Protein AF-A0A9D7B5H3-F1 (afdb_monomer_lite)

Sequence (135 aa):
MPKPLYPDALGSSEKIEERHFYLPHCGPTGVTNVVGYNRIVYPNVYPLIDLWVFSGTPGQKVMFVMWPGADPKDIELEFTGQNDLGVDLNGWLRILLADEWISLPQPVAYQ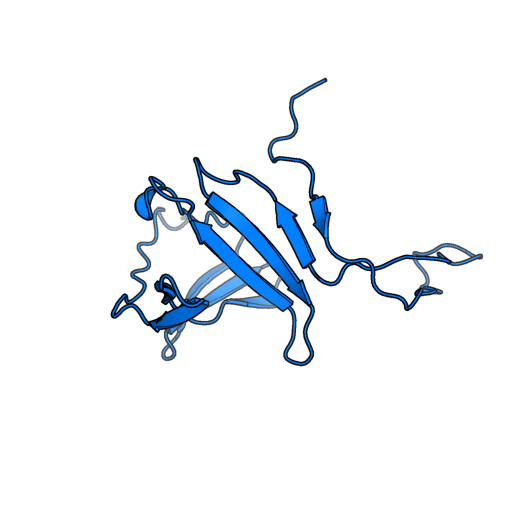FDSLNTILPLLWTVEYEPQGTPAS

pLDDT: mean 80.72, std 13.17, range [34.91, 93.88]

Foldseek 3Di:
DPDPPFADKDADAKDPDWDWAPDPVQPPRGDTRHIDGQWIWGPCPDPQWIWIWGQDPVGIDIDIDHDPPDDPVRDDDDDPQFPDWDADPQRWTWTHHPNDIDIHHFDWDWDADPVRDTGGDPDGDDDDDDDDPDD

Structure (mmCIF, N/CA/C/O backbone):
data_AF-A0A9D7B5H3-F1
#
_entry.id   AF-A0A9D7B5H3-F1
#
loop_
_atom_site.group_PDB
_atom_site.id
_atom_site.type_symbol
_atom_site.label_atom_id
_atom_site.label_alt_id
_atom_site.label_comp_id
_atom_site.label_asym_id
_atom_site.label_entity_id
_atom_site.label_seq_id
_atom_site.pdbx_PDB_ins_code
_atom_site.Cartn_x
_atom_site.Cartn_y
_atom_site.Cartn_z
_atom_site.occupancy
_atom_site.B_iso_or_equiv
_atom_site.auth_seq_id
_atom_site.auth_comp_id
_atom_site.auth_asym_id
_atom_site.auth_atom_id
_atom_site.pdbx_PDB_model_num
ATOM 1 N N . MET A 1 1 ? -16.881 -1.857 -24.622 1.00 40.34 1 MET A N 1
ATOM 2 C CA . MET A 1 1 ? -15.708 -2.448 -23.942 1.00 40.34 1 MET A CA 1
ATOM 3 C C . MET A 1 1 ? -16.081 -2.590 -22.475 1.00 40.34 1 MET A C 1
ATOM 5 O O . MET A 1 1 ? -16.708 -1.654 -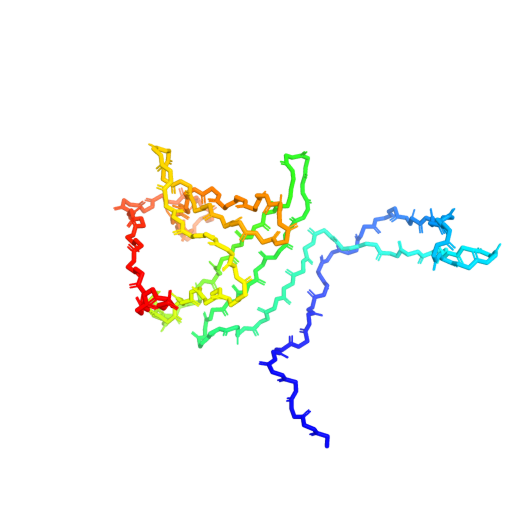21.983 1.00 40.34 1 MET A O 1
ATOM 9 N N . PRO A 1 2 ? -15.829 -3.726 -21.801 1.00 37.88 2 PRO A N 1
ATOM 10 C CA . PRO A 1 2 ? -16.060 -3.802 -20.362 1.00 37.88 2 PRO A CA 1
ATOM 11 C C . PRO A 1 2 ? -15.208 -2.727 -19.680 1.00 37.88 2 PRO A C 1
ATOM 13 O O . PRO A 1 2 ? -14.048 -2.535 -20.043 1.00 37.88 2 PRO A O 1
ATOM 16 N N . LYS A 1 3 ? -15.816 -1.980 -18.755 1.00 34.91 3 LYS A N 1
ATOM 17 C CA . LYS A 1 3 ? -15.100 -1.027 -17.905 1.00 34.91 3 LYS A CA 1
ATOM 18 C C . LYS A 1 3 ? -14.005 -1.816 -17.172 1.00 34.91 3 LYS A C 1
ATOM 20 O O . LYS A 1 3 ? -14.330 -2.892 -16.663 1.00 34.91 3 LYS A O 1
ATOM 25 N N . PRO A 1 4 ? -12.741 -1.359 -17.159 1.00 44.56 4 PRO A N 1
ATOM 26 C CA . PRO A 1 4 ? -11.706 -2.071 -16.430 1.00 44.56 4 PRO A CA 1
ATOM 27 C C . PRO A 1 4 ? -12.137 -2.193 -14.966 1.00 44.56 4 PRO A C 1
ATOM 29 O O . PRO A 1 4 ? -12.749 -1.276 -14.413 1.00 44.56 4 PRO A O 1
ATOM 32 N N . LEU A 1 5 ? -11.867 -3.357 -14.369 1.00 55.16 5 LEU A N 1
ATOM 33 C CA . LEU A 1 5 ? -12.211 -3.658 -12.974 1.00 55.16 5 LEU A CA 1
ATOM 34 C C . LEU A 1 5 ? -11.576 -2.650 -12.000 1.00 55.16 5 LEU A C 1
ATOM 36 O O . LEU A 1 5 ? -12.057 -2.503 -10.883 1.00 55.16 5 LEU A O 1
ATOM 40 N N . TYR A 1 6 ? -10.552 -1.920 -12.455 1.00 57.34 6 TYR A N 1
ATOM 41 C CA . TYR A 1 6 ? -9.789 -0.947 -11.688 1.00 57.34 6 TYR A CA 1
ATOM 42 C C . TYR A 1 6 ? -9.441 0.276 -12.556 1.00 57.34 6 TYR A C 1
ATOM 44 O O . TYR A 1 6 ? -9.379 0.160 -13.783 1.00 57.34 6 TYR A O 1
ATOM 52 N N . PRO A 1 7 ? -9.243 1.455 -11.947 1.00 64.31 7 PRO A N 1
ATOM 53 C CA . PRO A 1 7 ? -8.851 2.668 -12.657 1.00 64.31 7 PRO A CA 1
ATOM 54 C C . PRO A 1 7 ? -7.453 2.521 -13.269 1.00 64.31 7 PRO A C 1
ATOM 56 O O . PRO A 1 7 ? -6.587 1.848 -12.706 1.00 64.31 7 PRO A O 1
ATOM 59 N N . ASP A 1 8 ? -7.230 3.169 -14.414 1.00 74.50 8 ASP A N 1
ATOM 60 C CA . ASP A 1 8 ? -5.919 3.176 -15.060 1.00 74.50 8 ASP A CA 1
ATOM 61 C C . ASP A 1 8 ? -4.867 3.780 -14.122 1.00 74.50 8 ASP A C 1
ATOM 63 O O . ASP A 1 8 ? -5.083 4.815 -13.482 1.00 74.50 8 ASP A O 1
ATOM 67 N N . ALA A 1 9 ? -3.713 3.121 -14.047 1.00 74.38 9 ALA A N 1
ATOM 68 C CA . ALA A 1 9 ? -2.601 3.575 -13.234 1.00 74.38 9 ALA A CA 1
ATOM 69 C C . ALA A 1 9 ? -2.034 4.888 -13.794 1.00 74.38 9 ALA A C 1
ATOM 71 O O . ALA A 1 9 ? -1.650 4.968 -14.961 1.00 74.38 9 ALA A O 1
ATOM 72 N N . LEU A 1 10 ? -1.916 5.907 -12.948 1.00 77.50 10 LEU A N 1
ATOM 73 C CA . LEU A 1 10 ? -1.281 7.174 -13.287 1.00 77.50 10 LEU A CA 1
ATOM 74 C C . LEU A 1 10 ? 0.176 7.153 -12.815 1.00 77.50 10 LEU A C 1
ATOM 76 O O . LEU A 1 10 ? 0.466 7.127 -11.616 1.00 77.50 10 LEU A O 1
ATOM 80 N N . GLY A 1 11 ? 1.113 7.166 -13.762 1.00 65.62 11 GLY A N 1
ATOM 81 C CA . GLY A 1 11 ? 2.529 7.370 -13.468 1.00 65.62 11 GLY A CA 1
ATOM 82 C C . GLY A 1 11 ? 2.773 8.814 -13.030 1.00 65.62 11 GLY A C 1
ATOM 83 O O . GLY A 1 11 ? 2.455 9.751 -13.756 1.00 65.62 11 GLY A O 1
ATOM 84 N N . SER A 1 12 ? 3.348 9.009 -11.844 1.00 63.31 12 SER A N 1
ATOM 85 C CA . SER A 1 12 ? 3.771 10.327 -11.364 1.00 63.31 12 SER A CA 1
ATOM 86 C C . SER A 1 12 ? 5.285 10.344 -11.163 1.00 63.31 12 SER A C 1
ATOM 88 O O . SER A 1 12 ? 5.863 9.423 -10.580 1.00 63.31 12 SER A O 1
ATOM 90 N N . SER A 1 13 ? 5.937 11.401 -11.652 1.00 62.53 13 SER A N 1
ATOM 91 C CA . SER A 1 13 ? 7.398 11.580 -11.691 1.00 62.53 13 SER A CA 1
ATOM 92 C C . SER A 1 13 ? 8.152 10.454 -12.415 1.00 62.53 13 SER A C 1
ATOM 94 O O . SER A 1 13 ? 8.472 9.407 -11.843 1.00 62.53 13 SER A O 1
ATOM 96 N N . GLU A 1 14 ? 8.461 10.691 -13.686 1.00 66.44 14 GLU A N 1
ATOM 97 C CA . GLU A 1 14 ? 9.337 9.827 -14.477 1.00 66.44 14 GLU A CA 1
ATOM 98 C C . GLU A 1 14 ? 10.733 9.757 -13.849 1.00 66.44 14 GLU A C 1
ATOM 100 O O . GLU A 1 14 ? 11.258 10.732 -13.301 1.00 66.44 14 GLU A O 1
ATOM 105 N N . LYS A 1 15 ? 11.331 8.571 -13.891 1.00 62.16 15 LYS A N 1
ATOM 106 C CA . LYS A 1 15 ? 12.750 8.389 -13.617 1.00 62.16 15 LYS A CA 1
ATOM 107 C C . LYS A 1 15 ? 13.524 8.932 -14.811 1.00 62.16 15 LYS A C 1
ATOM 109 O O . LYS A 1 15 ? 13.171 8.670 -15.952 1.00 62.16 15 LYS A O 1
ATOM 114 N N . ILE A 1 16 ? 14.609 9.640 -14.517 1.00 62.62 16 ILE A N 1
ATOM 115 C CA . ILE A 1 16 ? 15.548 10.147 -15.528 1.00 62.62 16 ILE A CA 1
ATOM 116 C C . ILE A 1 16 ? 16.319 8.983 -16.179 1.00 62.62 16 ILE A C 1
ATOM 118 O O . ILE A 1 16 ? 16.817 9.100 -17.291 1.00 62.62 16 ILE A O 1
ATOM 122 N N . GLU A 1 17 ? 16.408 7.848 -15.485 1.00 69.31 17 GLU A N 1
ATOM 123 C CA . GLU A 1 17 ? 17.081 6.648 -15.967 1.00 69.31 17 GLU A CA 1
ATOM 124 C C . GLU A 1 17 ? 16.153 5.787 -16.827 1.00 69.31 17 GLU A C 1
ATOM 126 O O . GLU A 1 17 ? 15.088 5.341 -16.384 1.00 69.31 17 GLU A O 1
ATOM 131 N N . GLU A 1 18 ? 16.619 5.488 -18.034 1.00 75.44 18 GLU A N 1
ATOM 132 C CA . GLU A 1 18 ? 16.033 4.476 -18.902 1.00 75.44 18 GLU A CA 1
ATOM 133 C C . GLU A 1 18 ? 16.629 3.103 -18.588 1.00 75.44 18 GLU A C 1
ATOM 135 O O . GLU A 1 18 ? 17.816 2.964 -18.274 1.00 75.44 18 GLU A O 1
ATOM 140 N N . ARG A 1 19 ? 15.797 2.062 -18.674 1.00 79.12 19 ARG A N 1
ATOM 141 C CA . ARG A 1 19 ? 16.245 0.677 -18.512 1.00 79.12 19 ARG A CA 1
ATOM 142 C C . ARG A 1 19 ? 16.127 -0.093 -19.819 1.00 79.12 19 ARG A C 1
ATOM 144 O O . ARG A 1 19 ? 15.163 0.054 -20.571 1.00 79.12 19 ARG A O 1
ATOM 151 N N . HIS A 1 20 ? 17.119 -0.950 -20.045 1.00 84.88 20 HIS A N 1
ATOM 152 C CA . HIS A 1 20 ? 17.182 -1.870 -21.173 1.00 84.88 20 HIS A CA 1
ATOM 153 C C . HIS A 1 20 ? 17.201 -3.302 -20.632 1.00 84.88 20 HIS A C 1
ATOM 155 O O . HIS A 1 20 ? 18.054 -3.649 -19.813 1.00 84.88 20 HIS A O 1
ATOM 161 N N . PHE A 1 21 ? 16.257 -4.127 -21.077 1.00 85.44 21 PHE A N 1
ATOM 162 C CA . PHE A 1 21 ? 16.082 -5.503 -20.626 1.00 85.44 21 PHE A CA 1
ATOM 163 C C . PHE A 1 21 ? 16.384 -6.468 -21.772 1.00 85.44 21 PHE A C 1
ATOM 165 O O . PHE A 1 21 ? 15.672 -6.507 -22.774 1.00 85.44 21 PHE A O 1
ATOM 172 N N . TYR A 1 22 ? 17.424 -7.281 -21.598 1.00 87.62 22 TYR A N 1
ATOM 173 C CA . TYR A 1 22 ? 17.855 -8.305 -22.556 1.00 87.62 22 TYR A CA 1
ATOM 174 C C . TYR A 1 22 ? 17.647 -9.712 -21.975 1.00 87.62 22 TYR A C 1
ATOM 176 O O . TYR A 1 22 ? 18.553 -10.541 -21.961 1.00 87.62 22 TYR A O 1
ATOM 184 N N . LEU A 1 23 ? 16.462 -9.957 -21.408 1.00 86.00 23 LEU A N 1
ATOM 185 C CA . LEU A 1 23 ? 16.105 -11.246 -20.811 1.00 86.00 23 LEU A CA 1
ATOM 186 C C . LEU A 1 23 ? 15.608 -12.224 -21.893 1.00 86.00 23 LEU A C 1
ATOM 188 O O . LEU A 1 23 ? 15.088 -11.772 -22.913 1.00 86.00 23 LEU A O 1
ATOM 192 N N . PRO A 1 24 ? 15.679 -13.554 -21.679 1.00 83.62 24 PRO A N 1
ATOM 193 C CA . PRO A 1 24 ? 15.249 -14.542 -22.678 1.00 83.62 24 PRO A CA 1
ATOM 194 C C . PRO A 1 24 ? 13.806 -14.362 -23.179 1.00 83.62 24 PRO A C 1
ATOM 196 O O . PRO A 1 24 ? 13.510 -14.653 -24.334 1.00 83.62 24 PRO A O 1
ATOM 199 N N . HIS A 1 25 ? 12.910 -13.846 -22.331 1.00 84.56 25 HIS A N 1
ATOM 200 C CA . HIS A 1 25 ? 11.508 -13.580 -22.673 1.00 84.56 25 HIS A CA 1
ATOM 201 C C . HIS A 1 25 ? 11.273 -12.207 -23.332 1.00 84.56 25 HIS A C 1
ATOM 203 O O . HIS A 1 25 ? 10.162 -11.928 -23.771 1.00 84.56 25 HIS A O 1
ATOM 209 N N . CYS A 1 26 ? 12.294 -11.349 -23.429 1.00 82.62 26 CYS A N 1
ATOM 210 C CA . CYS A 1 26 ? 12.215 -10.029 -24.066 1.00 82.62 26 CYS A CA 1
ATOM 211 C C . CYS A 1 26 ? 12.428 -10.074 -25.592 1.00 82.62 26 CYS A C 1
ATOM 213 O O . CYS A 1 26 ? 12.469 -9.028 -26.236 1.00 82.62 26 CYS A O 1
ATOM 215 N N . GLY A 1 27 ? 12.570 -11.267 -26.178 1.00 85.19 27 GLY A N 1
ATOM 216 C CA . GLY A 1 27 ? 12.841 -11.446 -27.603 1.00 85.19 27 GLY A CA 1
ATOM 217 C C . GLY A 1 27 ? 14.295 -11.138 -27.997 1.00 85.19 27 GLY A C 1
ATOM 218 O O . GLY A 1 27 ? 15.091 -10.675 -27.179 1.00 85.19 27 GLY A O 1
ATOM 219 N N . PRO A 1 28 ? 14.670 -11.396 -29.264 1.00 83.56 28 PRO A N 1
ATOM 220 C CA . PRO A 1 28 ? 16.064 -11.345 -29.719 1.00 83.56 28 PRO A CA 1
ATOM 221 C C . PRO A 1 28 ? 16.683 -9.940 -29.691 1.00 83.56 28 PRO A C 1
ATOM 223 O O . PRO A 1 28 ? 17.904 -9.815 -29.677 1.00 83.56 28 PRO A O 1
ATOM 226 N N . THR A 1 29 ? 15.865 -8.887 -29.675 1.00 88.44 29 THR A N 1
ATOM 227 C CA . THR A 1 29 ? 16.317 -7.487 -29.635 1.00 88.44 29 THR A CA 1
ATOM 228 C C . THR A 1 29 ? 16.207 -6.853 -28.248 1.00 88.44 29 THR A C 1
ATOM 230 O O . THR A 1 29 ? 16.612 -5.706 -28.077 1.00 88.44 29 THR A O 1
ATOM 233 N N . GLY A 1 30 ? 15.673 -7.582 -27.262 1.00 87.25 30 GLY A N 1
ATOM 234 C CA . GLY A 1 30 ? 15.343 -7.036 -25.949 1.00 87.25 30 GLY A CA 1
ATOM 235 C C . GLY A 1 30 ? 14.235 -5.976 -25.987 1.00 87.25 30 GLY A C 1
ATOM 236 O O . GLY A 1 30 ? 13.657 -5.673 -27.034 1.00 87.25 30 GLY A O 1
ATOM 237 N N . VAL A 1 31 ? 13.962 -5.397 -24.817 1.00 86.00 31 VAL A N 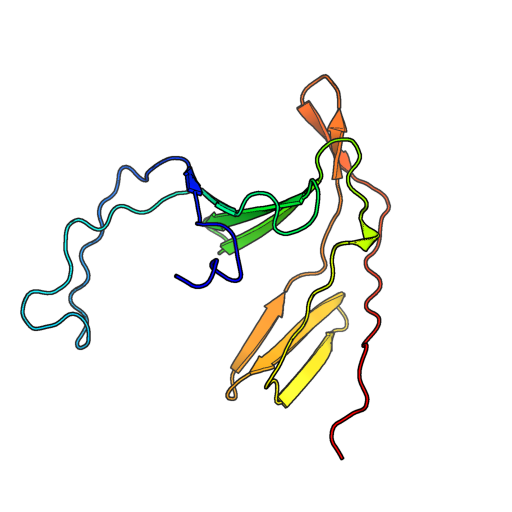1
ATOM 238 C CA . VAL A 1 31 ? 13.078 -4.237 -24.639 1.00 86.00 31 VAL A CA 1
ATOM 239 C C . VAL A 1 31 ? 13.929 -3.060 -24.165 1.00 86.00 31 VAL A C 1
ATOM 241 O O . VAL A 1 31 ? 14.573 -3.136 -23.118 1.00 86.00 31 VAL A O 1
ATOM 244 N N . THR A 1 32 ? 13.956 -1.976 -24.938 1.00 87.50 32 THR A N 1
ATOM 245 C CA . THR A 1 32 ? 14.796 -0.793 -24.695 1.00 87.50 32 THR A CA 1
ATOM 246 C C . THR A 1 32 ? 13.957 0.455 -24.417 1.00 87.50 32 THR A C 1
ATOM 248 O O . THR A 1 32 ? 12.757 0.469 -24.682 1.00 87.50 32 THR A O 1
ATOM 251 N N . ASN A 1 33 ? 14.595 1.499 -23.874 1.00 83.06 33 ASN A N 1
ATOM 252 C CA . ASN A 1 33 ? 13.998 2.814 -23.599 1.00 83.06 33 ASN A CA 1
ATOM 253 C C . ASN A 1 33 ? 12.782 2.737 -22.661 1.00 83.06 33 ASN A C 1
ATOM 255 O O . ASN A 1 33 ? 11.791 3.450 -22.820 1.00 83.06 33 ASN A O 1
ATOM 259 N N . VAL A 1 34 ? 12.836 1.826 -21.683 1.00 79.50 34 VAL A N 1
ATOM 260 C CA . VAL A 1 34 ? 11.759 1.666 -20.707 1.00 79.50 34 VAL A CA 1
ATOM 261 C C . VAL A 1 34 ? 11.917 2.732 -19.630 1.00 79.50 34 VAL A C 1
ATOM 263 O O . VAL A 1 34 ? 12.790 2.626 -18.761 1.00 79.50 34 VAL A O 1
ATOM 266 N N . VAL A 1 35 ? 11.048 3.741 -19.679 1.00 77.31 35 VAL A N 1
ATOM 267 C CA . VAL A 1 35 ? 10.951 4.786 -18.655 1.00 77.31 35 VAL A CA 1
ATOM 268 C C . VAL A 1 35 ? 10.232 4.220 -17.431 1.00 77.31 35 VAL A C 1
ATOM 270 O O . VAL A 1 35 ? 9.133 3.672 -17.521 1.00 77.31 35 VAL A O 1
ATOM 273 N N . GLY A 1 36 ? 10.872 4.313 -16.266 1.00 70.38 36 GLY A N 1
ATOM 274 C CA . GLY A 1 36 ? 10.235 3.980 -14.991 1.00 70.38 36 GLY A CA 1
ATOM 275 C C . GLY A 1 36 ? 9.563 5.198 -14.363 1.00 70.38 36 GLY A C 1
ATOM 276 O O . GLY A 1 36 ? 9.955 6.325 -14.631 1.00 70.38 36 GLY A O 1
ATOM 277 N N . TYR A 1 37 ? 8.626 4.982 -13.446 1.00 72.31 37 TYR A N 1
ATOM 278 C CA . TYR A 1 37 ? 8.076 6.037 -12.588 1.00 72.31 37 TYR A CA 1
ATOM 279 C C . TYR A 1 37 ? 8.539 5.821 -11.145 1.00 72.31 37 TYR A C 1
ATOM 281 O O . TYR A 1 37 ? 8.738 4.681 -10.719 1.00 72.31 37 TYR A O 1
ATOM 289 N N . ASN A 1 38 ? 8.739 6.895 -10.378 1.00 73.75 38 ASN A N 1
ATOM 290 C CA . ASN A 1 38 ? 9.061 6.771 -8.948 1.00 73.75 38 ASN A CA 1
ATOM 291 C C . ASN A 1 38 ? 7.821 6.468 -8.099 1.00 73.75 38 ASN A C 1
ATOM 293 O O . ASN A 1 38 ? 7.942 5.863 -7.030 1.00 73.75 38 ASN A O 1
ATOM 297 N N . ARG A 1 39 ? 6.643 6.886 -8.574 1.00 79.88 39 ARG A N 1
ATOM 298 C CA . ARG A 1 39 ? 5.355 6.668 -7.920 1.00 79.88 39 ARG A CA 1
ATOM 299 C C . ARG A 1 39 ? 4.286 6.361 -8.961 1.00 79.88 39 ARG A C 1
ATOM 301 O O . ARG A 1 39 ? 4.136 7.091 -9.936 1.00 79.88 39 ARG A O 1
ATOM 308 N N . ILE A 1 40 ? 3.508 5.324 -8.704 1.00 85.62 40 ILE A N 1
ATOM 309 C CA . ILE A 1 40 ? 2.312 4.961 -9.459 1.00 85.62 40 ILE A CA 1
ATOM 310 C C . ILE A 1 40 ? 1.109 5.234 -8.557 1.00 85.62 40 ILE A C 1
ATOM 312 O O . ILE A 1 40 ? 1.128 4.865 -7.384 1.00 85.62 40 ILE A O 1
ATOM 316 N N . VAL A 1 41 ? 0.090 5.902 -9.085 1.00 88.12 41 VAL A N 1
ATOM 317 C CA . VAL A 1 41 ? -1.146 6.228 -8.368 1.00 88.12 41 VAL A CA 1
ATOM 318 C C . VAL A 1 41 ? -2.309 5.528 -9.054 1.00 88.12 41 VAL A C 1
ATOM 320 O O . VAL A 1 41 ? -2.545 5.752 -10.236 1.00 88.12 41 VAL A O 1
ATOM 323 N N . TYR A 1 42 ? -3.055 4.721 -8.308 1.00 88.62 42 TYR A N 1
ATOM 324 C CA . TYR A 1 42 ? -4.369 4.238 -8.721 1.00 88.62 42 TYR A CA 1
ATOM 325 C C . TYR A 1 42 ? -5.416 5.084 -7.992 1.00 88.62 42 TYR A C 1
ATOM 327 O O . TYR A 1 42 ? -5.575 4.934 -6.776 1.00 88.62 42 TYR A O 1
ATOM 335 N N . PRO A 1 43 ? -6.067 6.029 -8.683 1.00 89.12 43 PRO A N 1
ATOM 336 C CA . PRO A 1 43 ? -6.986 6.953 -8.035 1.00 89.12 43 PRO A CA 1
ATOM 337 C C . PRO A 1 43 ? -8.326 6.284 -7.732 1.00 89.12 43 PRO A C 1
ATOM 339 O O . PRO A 1 43 ? -8.853 5.595 -8.597 1.00 89.12 43 PRO A O 1
ATOM 342 N N . ASN A 1 44 ? -8.932 6.555 -6.576 1.00 89.00 44 ASN A N 1
ATOM 343 C CA . ASN A 1 44 ? -10.247 6.020 -6.187 1.00 89.00 44 ASN A CA 1
ATOM 344 C C . ASN A 1 44 ? -10.350 4.484 -6.286 1.00 89.00 44 ASN A C 1
ATOM 346 O O . ASN A 1 44 ? -11.297 3.957 -6.875 1.00 89.00 44 ASN A O 1
ATOM 350 N N . VAL A 1 45 ? -9.375 3.761 -5.723 1.00 90.00 45 VAL A N 1
ATOM 351 C CA . VAL A 1 45 ? -9.496 2.299 -5.548 1.00 90.00 45 VAL A CA 1
ATOM 352 C C . VAL A 1 45 ? -10.640 1.947 -4.593 1.00 90.00 45 VAL A C 1
ATOM 354 O O . VAL A 1 45 ? -11.302 0.933 -4.786 1.00 90.00 45 VAL A O 1
ATOM 357 N N . TYR A 1 46 ? -10.919 2.845 -3.645 1.00 91.44 46 TYR A N 1
ATOM 358 C CA . TYR A 1 46 ? -12.168 2.936 -2.891 1.00 91.44 46 TYR A CA 1
ATOM 359 C C . TYR A 1 46 ? -12.671 4.389 -2.948 1.00 91.44 46 TYR A C 1
ATOM 361 O O . TYR A 1 46 ? -11.912 5.279 -3.358 1.00 91.44 46 TYR A O 1
ATOM 369 N N . PRO A 1 47 ? -13.931 4.681 -2.571 1.00 93.19 47 PRO A N 1
ATOM 370 C CA . PRO A 1 47 ? -14.440 6.050 -2.561 1.00 93.19 47 PRO A CA 1
ATOM 371 C C . PRO A 1 47 ? -13.538 6.993 -1.753 1.00 93.19 47 PRO A C 1
ATOM 373 O O . PRO A 1 47 ? -13.373 6.822 -0.552 1.00 93.19 47 PRO A O 1
ATOM 376 N N . LEU A 1 48 ? -12.960 8.006 -2.412 1.00 93.50 48 LEU A N 1
ATOM 377 C CA . LEU A 1 48 ? -12.048 8.982 -1.793 1.00 93.50 48 LEU A CA 1
ATOM 378 C C . LEU A 1 48 ? -10.736 8.378 -1.243 1.00 93.50 48 LEU A C 1
ATOM 380 O O . LEU A 1 48 ? -10.064 9.019 -0.433 1.00 93.50 48 LEU A O 1
ATOM 384 N N . ILE A 1 49 ? -10.335 7.185 -1.700 1.00 93.88 49 ILE A N 1
ATOM 385 C CA . ILE A 1 49 ? -9.075 6.534 -1.310 1.00 93.88 49 ILE A CA 1
ATOM 386 C C . ILE A 1 49 ? -8.263 6.169 -2.552 1.00 93.88 49 ILE A C 1
ATOM 388 O O . ILE A 1 49 ? -8.705 5.390 -3.399 1.00 93.88 49 ILE A O 1
ATOM 392 N N . ASP A 1 50 ? -7.040 6.688 -2.631 1.00 92.38 50 ASP A N 1
ATOM 393 C CA . ASP A 1 50 ? -6.083 6.345 -3.683 1.00 92.38 50 ASP A CA 1
ATOM 394 C C . ASP A 1 50 ? -5.088 5.289 -3.193 1.00 92.38 50 ASP A C 1
ATOM 396 O O . ASP A 1 50 ? -4.682 5.293 -2.030 1.00 92.38 50 ASP A O 1
ATOM 400 N N . LEU A 1 51 ? -4.615 4.431 -4.098 1.00 90.88 51 LEU A N 1
ATOM 401 C CA . LEU A 1 51 ? -3.492 3.532 -3.840 1.00 90.88 51 LEU A CA 1
ATOM 402 C C . LEU A 1 51 ? -2.228 4.109 -4.462 1.00 90.88 51 LEU A C 1
ATOM 404 O O . LEU A 1 51 ? -2.120 4.246 -5.682 1.00 90.88 51 LEU A O 1
ATOM 408 N N . TRP A 1 52 ? -1.248 4.434 -3.631 1.00 90.19 52 TRP A N 1
ATOM 409 C CA . TRP A 1 52 ? 0.052 4.907 -4.081 1.00 90.19 52 TRP A CA 1
ATOM 410 C C . TRP A 1 52 ? 1.087 3.798 -3.925 1.00 90.19 52 TRP A C 1
ATOM 412 O O . TRP A 1 52 ? 1.318 3.288 -2.828 1.00 90.19 52 TRP A O 1
ATOM 422 N N . VAL A 1 53 ? 1.743 3.454 -5.028 1.00 87.31 53 VAL A N 1
ATOM 423 C CA . VAL A 1 53 ? 2.821 2.467 -5.079 1.00 87.31 53 VAL A CA 1
ATOM 424 C C . VAL A 1 53 ? 4.125 3.179 -5.400 1.00 87.31 53 VAL A C 1
ATOM 426 O O . VAL A 1 53 ? 4.223 3.935 -6.366 1.00 87.31 53 VAL A O 1
ATOM 429 N N . PHE A 1 54 ? 5.146 2.928 -4.594 1.00 83.69 54 PHE A N 1
ATOM 430 C CA . PHE A 1 54 ? 6.445 3.577 -4.685 1.00 83.69 54 PHE A CA 1
ATOM 431 C C . PHE A 1 54 ? 7.554 2.549 -4.766 1.00 83.69 54 PHE A C 1
ATOM 433 O O . PHE A 1 54 ? 7.501 1.522 -4.096 1.00 83.69 54 PHE A O 1
ATOM 440 N N . SER A 1 55 ? 8.615 2.872 -5.499 1.00 71.19 55 SER A N 1
ATOM 441 C CA . SER A 1 55 ? 9.874 2.127 -5.439 1.00 71.19 55 SER A CA 1
ATOM 442 C C . SER A 1 55 ? 10.928 2.953 -4.700 1.00 71.19 55 SER A C 1
ATOM 444 O O . SER A 1 55 ? 11.244 4.057 -5.148 1.00 71.19 55 SER A O 1
ATOM 446 N N . GLY A 1 56 ? 11.486 2.434 -3.605 1.00 66.38 56 GLY A N 1
ATOM 447 C CA . GLY A 1 56 ? 12.614 3.044 -2.897 1.00 66.38 56 GLY A CA 1
ATOM 448 C C . GLY A 1 56 ? 13.729 2.039 -2.608 1.00 66.38 56 GLY A C 1
ATOM 449 O O . GLY A 1 56 ? 13.588 0.848 -2.866 1.00 66.38 56 GLY A O 1
ATOM 450 N N . THR A 1 57 ? 14.833 2.517 -2.032 1.00 60.94 57 THR A N 1
ATOM 451 C CA . THR A 1 57 ? 15.994 1.692 -1.654 1.00 60.94 57 THR A CA 1
ATOM 452 C C . THR A 1 57 ? 15.662 0.489 -0.754 1.00 60.94 57 THR A C 1
ATOM 454 O O . THR A 1 57 ? 16.235 -0.569 -0.991 1.00 60.94 57 THR A O 1
ATOM 457 N N . PRO A 1 58 ? 14.744 0.572 0.237 1.00 64.38 58 PRO A N 1
ATOM 458 C CA . PRO A 1 58 ? 14.379 -0.595 1.045 1.00 64.38 58 PRO A CA 1
ATOM 459 C C . PRO A 1 58 ? 13.350 -1.523 0.371 1.00 64.38 58 PRO A C 1
ATOM 461 O O . PRO A 1 58 ? 12.918 -2.485 0.995 1.00 64.38 58 PRO A O 1
ATOM 464 N N . GLY A 1 59 ? 12.935 -1.241 -0.869 1.00 68.62 59 GLY A N 1
ATOM 465 C CA . GLY A 1 59 ? 11.933 -2.015 -1.602 1.00 68.62 59 GLY A CA 1
ATOM 466 C C . GLY A 1 59 ? 10.706 -1.198 -2.007 1.00 68.62 59 GLY A C 1
ATOM 467 O O . GLY A 1 59 ? 10.678 0.036 -1.914 1.00 68.62 59 GLY A O 1
ATOM 468 N N . GLN A 1 60 ? 9.689 -1.903 -2.499 1.00 74.31 60 GLN A N 1
ATOM 469 C CA . GLN A 1 60 ? 8.406 -1.303 -2.850 1.00 74.31 60 GLN A CA 1
ATOM 470 C C . GLN A 1 60 ? 7.619 -0.936 -1.588 1.00 74.31 60 GLN A C 1
ATOM 472 O O . GLN A 1 60 ? 7.608 -1.679 -0.610 1.00 74.31 60 GLN A O 1
ATOM 477 N N . LYS A 1 61 ? 6.958 0.222 -1.614 1.00 82.31 61 LYS A N 1
ATOM 478 C CA . LYS A 1 61 ? 6.042 0.671 -0.562 1.00 82.31 61 LYS A CA 1
ATOM 479 C C . LYS A 1 61 ? 4.667 0.910 -1.155 1.00 82.31 61 LYS A C 1
ATOM 481 O O . LYS A 1 61 ? 4.555 1.443 -2.259 1.00 82.31 61 LYS A O 1
ATOM 486 N N . VAL A 1 62 ? 3.648 0.555 -0.390 1.00 87.88 62 VAL A N 1
ATOM 487 C CA . VAL A 1 62 ? 2.244 0.734 -0.745 1.00 87.88 62 VAL A CA 1
ATOM 488 C C . VAL A 1 62 ? 1.592 1.605 0.319 1.00 87.88 62 VAL A C 1
ATOM 490 O O . VAL A 1 62 ? 1.874 1.446 1.505 1.00 87.88 62 VAL A O 1
ATOM 493 N N . MET A 1 63 ? 0.760 2.551 -0.106 1.00 90.19 63 MET A N 1
ATOM 494 C CA . MET A 1 63 ? 0.036 3.456 0.779 1.00 90.19 63 MET A CA 1
ATOM 495 C C . MET A 1 63 ? -1.397 3.639 0.295 1.00 90.19 63 MET A C 1
ATOM 497 O O . MET A 1 63 ? -1.607 3.937 -0.879 1.00 90.19 63 MET A O 1
ATOM 501 N N . PHE A 1 64 ? -2.357 3.539 1.210 1.00 91.94 64 PHE A N 1
ATOM 502 C CA . PHE A 1 64 ? -3.716 4.025 0.992 1.00 91.94 64 PHE A CA 1
ATOM 503 C C . PHE A 1 64 ? -3.792 5.484 1.440 1.00 91.94 64 PHE A C 1
ATOM 505 O O . PHE A 1 64 ? -3.528 5.797 2.602 1.00 91.94 64 PHE A O 1
ATOM 512 N N . VAL A 1 65 ? -4.102 6.385 0.511 1.00 92.75 65 VAL A N 1
ATOM 513 C CA . VAL A 1 65 ? -4.214 7.821 0.774 1.00 92.75 65 VAL A CA 1
ATOM 514 C C . VAL A 1 65 ? -5.684 8.189 0.828 1.00 92.75 65 VAL A C 1
ATOM 516 O O . VAL A 1 65 ? -6.366 8.202 -0.192 1.00 92.75 65 VAL A O 1
ATOM 519 N N . MET A 1 66 ? -6.154 8.475 2.038 1.00 92.75 66 MET A N 1
ATOM 520 C CA . MET A 1 66 ? -7.532 8.862 2.312 1.00 92.75 66 MET A CA 1
ATOM 521 C C . MET A 1 66 ? -7.690 10.376 2.171 1.00 92.75 66 MET A C 1
ATOM 523 O O . MET A 1 66 ? -7.052 11.150 2.890 1.00 92.75 66 MET A O 1
ATOM 527 N N . TRP A 1 67 ? -8.548 10.800 1.249 1.00 92.88 67 TRP A N 1
ATOM 528 C CA . TRP A 1 67 ? -8.942 12.198 1.105 1.00 92.88 67 TRP A CA 1
ATOM 529 C C . TRP A 1 67 ? -9.979 12.585 2.174 1.00 92.88 67 TRP A C 1
ATOM 531 O O . TRP A 1 67 ? -10.634 11.711 2.748 1.00 92.88 67 TRP A O 1
ATOM 541 N N . PRO A 1 68 ? -10.163 13.888 2.466 1.00 91.12 68 PRO A N 1
ATOM 542 C CA . PRO A 1 68 ? -11.172 14.330 3.424 1.00 91.12 68 PRO A CA 1
ATOM 543 C C . PRO A 1 68 ? -12.561 13.755 3.107 1.00 91.12 68 PRO A C 1
ATOM 545 O O . PRO A 1 68 ? -13.085 13.964 2.015 1.00 91.12 68 PRO A O 1
ATOM 548 N N . GLY A 1 69 ? -13.153 13.052 4.076 1.00 90.94 69 GLY A N 1
ATOM 549 C CA . GLY A 1 69 ? -14.459 12.398 3.937 1.00 90.94 69 GLY A CA 1
ATOM 550 C C . GLY A 1 69 ? -14.418 10.918 3.542 1.00 90.94 69 GLY A C 1
ATOM 551 O O . GLY A 1 69 ? -15.482 10.310 3.486 1.00 90.94 69 GLY A O 1
ATOM 552 N N . ALA A 1 70 ? -13.241 10.336 3.295 1.00 92.62 70 ALA A N 1
ATOM 553 C CA . ALA A 1 70 ? -13.090 8.892 3.118 1.00 92.62 70 ALA A CA 1
ATOM 554 C C . ALA A 1 70 ? -13.412 8.118 4.410 1.00 92.62 70 ALA A C 1
ATOM 556 O O . ALA A 1 70 ? -13.110 8.598 5.508 1.00 92.62 70 ALA A O 1
ATOM 557 N N . ASP A 1 71 ? -13.971 6.913 4.275 1.00 90.38 71 ASP A N 1
ATOM 558 C CA . ASP A 1 71 ? -14.178 5.986 5.391 1.00 90.38 71 ASP A CA 1
ATOM 559 C C . ASP A 1 71 ? -13.059 4.926 5.401 1.00 90.38 71 ASP A C 1
ATOM 561 O O . ASP A 1 71 ? -12.940 4.150 4.452 1.00 90.38 71 ASP A O 1
ATOM 565 N N . PRO A 1 72 ? -12.234 4.837 6.461 1.00 86.25 72 PRO A N 1
ATOM 566 C CA . PRO A 1 72 ? -11.213 3.796 6.577 1.00 86.25 72 PRO A CA 1
ATOM 567 C C . PRO A 1 72 ? -11.763 2.366 6.491 1.00 86.25 72 PRO A C 1
ATOM 569 O O . PRO A 1 72 ? -11.010 1.453 6.160 1.00 86.25 72 PRO A O 1
ATOM 572 N N . LYS A 1 73 ? -13.051 2.162 6.801 1.00 87.81 73 LYS A N 1
ATOM 573 C CA . LYS A 1 73 ? -13.711 0.850 6.733 1.00 87.81 73 LYS A CA 1
ATOM 574 C C . LYS A 1 73 ? -13.929 0.348 5.311 1.00 87.81 73 LYS A C 1
ATOM 576 O O . LYS A 1 73 ? -14.196 -0.835 5.145 1.00 87.81 73 LYS A O 1
ATOM 581 N N . ASP A 1 74 ? -13.803 1.217 4.310 1.00 89.06 74 ASP A N 1
ATOM 582 C CA . ASP A 1 74 ? -13.905 0.813 2.909 1.00 89.06 74 ASP A CA 1
ATOM 583 C C . ASP A 1 74 ? -12.684 -0.006 2.455 1.00 89.06 74 ASP A C 1
ATOM 585 O O . ASP A 1 74 ? -12.747 -0.689 1.436 1.00 89.06 74 ASP A O 1
ATOM 589 N N . ILE A 1 75 ? -11.562 0.053 3.186 1.00 86.88 75 ILE A N 1
ATOM 590 C CA . ILE A 1 75 ? -10.340 -0.671 2.828 1.00 86.88 75 ILE A CA 1
ATOM 591 C C . ILE A 1 75 ? -10.466 -2.145 3.233 1.00 86.88 75 ILE A C 1
ATOM 593 O O . ILE A 1 75 ? -10.301 -2.498 4.400 1.00 86.88 75 ILE A O 1
ATOM 597 N N . GLU A 1 76 ? -10.658 -3.010 2.240 1.00 85.62 76 GLU A N 1
ATOM 598 C CA . GLU A 1 76 ? -10.700 -4.468 2.396 1.00 85.62 76 GLU A CA 1
ATOM 599 C C . GLU A 1 76 ? -9.707 -5.152 1.445 1.00 85.62 76 GLU A C 1
ATOM 601 O O . GLU A 1 76 ? -9.741 -4.936 0.232 1.00 85.62 76 GLU A O 1
ATOM 606 N N . LEU A 1 77 ? -8.810 -5.984 1.986 1.00 81.94 77 LEU A N 1
ATOM 607 C CA . LEU A 1 77 ? -7.842 -6.744 1.191 1.00 81.94 77 LEU A CA 1
ATOM 608 C C . LEU A 1 77 ? -8.336 -8.176 0.986 1.00 81.94 77 LEU A C 1
ATOM 610 O O . LEU A 1 77 ? -8.296 -8.989 1.907 1.00 81.94 77 LEU A O 1
ATOM 614 N N . GLU A 1 78 ? -8.743 -8.489 -0.240 1.00 83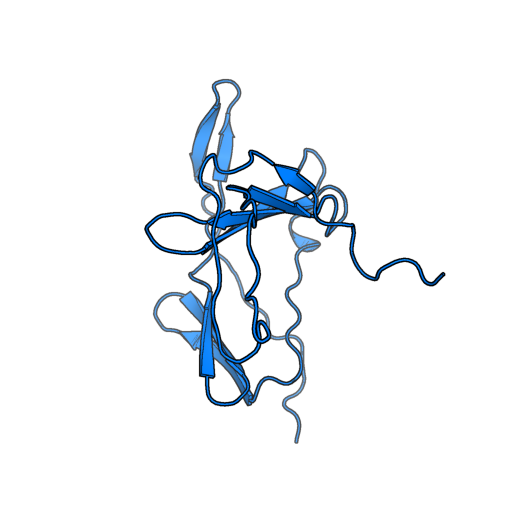.75 78 GLU A N 1
ATOM 615 C CA . GLU A 1 78 ? -9.139 -9.839 -0.632 1.00 83.75 78 GLU A CA 1
ATOM 616 C C . GLU A 1 78 ? -7.961 -10.590 -1.269 1.00 83.75 78 GLU A C 1
ATOM 618 O O . GLU A 1 78 ? -7.317 -10.107 -2.205 1.00 83.75 78 GLU A O 1
ATOM 623 N N . PHE A 1 79 ? -7.702 -11.804 -0.781 1.00 80.12 79 PHE A N 1
ATOM 624 C CA . PHE A 1 79 ? -6.732 -12.729 -1.363 1.00 80.12 79 PHE A CA 1
ATOM 625 C C . PHE A 1 79 ? -7.458 -13.984 -1.835 1.00 80.12 79 PHE A C 1
ATOM 627 O O . PHE A 1 79 ? -8.223 -14.591 -1.081 1.00 80.12 79 PHE A O 1
ATOM 634 N N . THR A 1 80 ? -7.199 -14.375 -3.082 1.00 81.44 80 THR A N 1
ATOM 635 C CA . THR A 1 80 ? -7.754 -15.582 -3.698 1.00 81.44 80 THR A CA 1
ATOM 636 C C . THR A 1 80 ? -6.637 -16.474 -4.236 1.00 81.44 80 THR A C 1
ATOM 638 O O . THR A 1 80 ? -5.640 -15.996 -4.777 1.00 81.44 80 THR A O 1
ATOM 641 N N . GLY A 1 81 ? -6.801 -17.794 -4.095 1.00 84.81 81 GLY A N 1
ATOM 642 C CA . GLY A 1 81 ? -5.853 -18.792 -4.611 1.00 84.81 81 GLY A CA 1
ATOM 643 C C . GLY A 1 81 ? -4.604 -19.030 -3.753 1.00 84.81 81 GLY A C 1
ATOM 644 O O . GLY A 1 81 ? -3.730 -19.791 -4.162 1.00 84.81 81 GLY A O 1
ATOM 645 N N . GLN A 1 82 ? -4.513 -18.412 -2.577 1.00 89.38 82 GLN A N 1
ATOM 646 C CA . GLN A 1 82 ? -3.459 -18.656 -1.597 1.00 89.38 82 GLN A CA 1
ATOM 647 C C . GLN A 1 82 ? -3.584 -20.041 -0.952 1.00 89.38 82 GLN A C 1
ATOM 649 O O . GLN A 1 82 ? -4.682 -20.530 -0.687 1.00 89.38 82 GLN A O 1
ATOM 654 N N . ASN A 1 83 ? -2.439 -20.647 -0.653 1.00 88.50 83 ASN A N 1
ATOM 655 C CA . ASN A 1 83 ? -2.341 -21.877 0.126 1.00 88.50 83 ASN A CA 1
ATOM 656 C C . ASN A 1 83 ? -2.444 -21.609 1.633 1.00 88.50 83 ASN A C 1
ATOM 658 O O . ASN A 1 83 ? -2.909 -22.473 2.370 1.00 88.50 83 ASN A O 1
ATOM 662 N N . ASP A 1 84 ? -1.993 -20.434 2.082 1.00 88.56 84 ASP A N 1
ATOM 663 C CA . ASP A 1 84 ? -2.016 -20.024 3.487 1.00 88.56 84 ASP A CA 1
ATOM 664 C C . ASP A 1 84 ? -2.120 -18.494 3.607 1.00 88.56 84 ASP A C 1
ATOM 666 O O . ASP A 1 84 ? -1.618 -17.753 2.752 1.00 88.56 84 ASP A O 1
ATOM 670 N N . LEU A 1 85 ? -2.779 -18.027 4.667 1.00 89.25 85 LEU A N 1
ATOM 671 C CA . LEU A 1 85 ? -2.960 -16.618 5.007 1.00 89.25 85 LEU A CA 1
ATOM 672 C C . LEU A 1 85 ? -2.983 -16.465 6.527 1.00 89.25 85 LEU A C 1
ATOM 674 O O . LEU A 1 85 ? -3.842 -17.028 7.203 1.00 89.25 85 LEU A O 1
ATOM 678 N N . GLY A 1 86 ? -2.084 -15.648 7.067 1.00 89.50 86 GLY A N 1
ATOM 679 C CA . GLY A 1 86 ? -2.031 -15.412 8.506 1.00 89.50 86 GLY A CA 1
ATOM 680 C C . GLY A 1 86 ? -1.234 -14.177 8.888 1.00 89.50 86 GLY A C 1
ATOM 681 O O . GLY A 1 86 ? -0.603 -13.535 8.053 1.00 89.50 86 GLY A O 1
ATOM 682 N N . VAL A 1 87 ? -1.261 -13.849 10.175 1.00 89.94 87 VAL A N 1
ATOM 683 C CA . VAL A 1 87 ? -0.487 -12.749 10.758 1.00 89.94 87 VAL A CA 1
ATOM 684 C C . VAL A 1 87 ? 0.613 -13.351 11.623 1.00 89.94 87 VAL A C 1
ATOM 686 O O . VAL A 1 87 ? 0.340 -14.224 12.447 1.00 89.94 87 VAL A O 1
ATOM 689 N N . ASP A 1 88 ? 1.859 -12.925 11.423 1.00 89.44 88 ASP A N 1
ATOM 690 C CA . ASP A 1 88 ? 2.990 -13.421 12.210 1.00 89.44 88 ASP A CA 1
ATOM 691 C C . ASP A 1 88 ? 3.120 -12.717 13.577 1.00 89.44 88 ASP A C 1
ATOM 693 O O . ASP A 1 88 ? 2.378 -11.794 13.918 1.00 89.44 88 ASP A O 1
ATOM 697 N N . LEU A 1 89 ? 4.113 -13.133 14.371 1.00 87.88 89 LEU A N 1
ATOM 698 C CA . LEU A 1 89 ? 4.397 -12.547 15.690 1.00 87.88 89 LEU A CA 1
ATOM 699 C C . LEU A 1 89 ? 4.823 -11.066 15.640 1.00 87.88 89 LEU A C 1
ATOM 701 O O . LEU A 1 89 ? 4.838 -10.410 16.680 1.00 87.88 89 LEU A O 1
ATOM 705 N N . ASN A 1 90 ? 5.173 -10.540 14.463 1.00 88.56 90 ASN A N 1
ATOM 706 C CA . ASN A 1 90 ? 5.546 -9.142 14.243 1.00 88.56 90 ASN A CA 1
ATOM 707 C C . ASN A 1 90 ? 4.372 -8.298 13.714 1.00 88.56 90 ASN A C 1
ATOM 709 O O . ASN A 1 90 ? 4.574 -7.128 13.387 1.00 88.56 90 ASN A O 1
ATOM 713 N N . GLY A 1 91 ? 3.172 -8.876 13.579 1.00 87.56 91 GLY A N 1
ATOM 714 C CA . GLY A 1 91 ? 2.002 -8.199 13.013 1.00 87.56 91 GLY A CA 1
ATOM 715 C C . GLY A 1 91 ? 2.012 -8.112 11.483 1.00 87.56 91 GLY A C 1
ATOM 716 O O . GLY A 1 91 ? 1.222 -7.358 10.905 1.00 87.56 91 GLY A O 1
ATOM 717 N N . TRP A 1 92 ? 2.913 -8.839 10.815 1.00 90.56 92 TRP A N 1
ATOM 718 C CA . TRP A 1 92 ? 3.016 -8.842 9.359 1.00 90.56 92 TRP A CA 1
ATOM 719 C C . TRP A 1 92 ? 2.001 -9.811 8.777 1.00 90.56 92 TRP A C 1
ATOM 721 O O . TRP A 1 92 ? 1.883 -10.947 9.240 1.00 90.56 92 TRP A O 1
ATOM 731 N N . LEU A 1 93 ? 1.317 -9.386 7.718 1.00 89.62 93 LEU A N 1
ATOM 732 C CA . LEU A 1 93 ? 0.463 -10.277 6.950 1.00 89.62 93 LEU A CA 1
ATOM 733 C C . LEU A 1 93 ? 1.342 -11.170 6.068 1.00 89.62 93 LEU A C 1
ATOM 735 O O . LEU A 1 93 ? 2.167 -10.686 5.287 1.00 89.62 93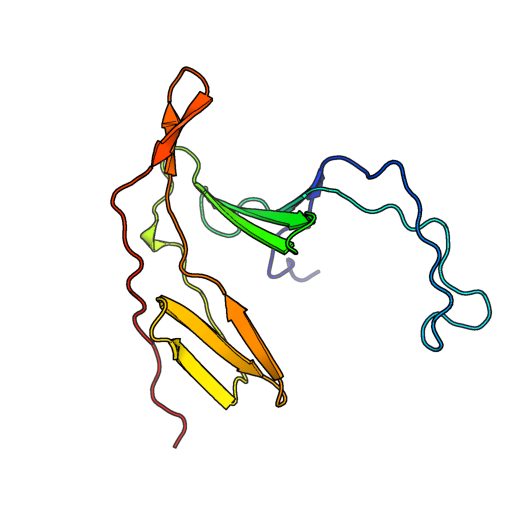 LEU A O 1
ATOM 739 N N . ARG A 1 94 ? 1.169 -12.481 6.204 1.00 92.00 94 ARG A N 1
ATOM 740 C CA . ARG A 1 94 ? 1.892 -13.533 5.493 1.00 92.00 94 ARG A CA 1
ATOM 741 C C . ARG A 1 94 ? 0.920 -14.253 4.573 1.00 92.00 94 ARG A C 1
ATOM 743 O O . ARG A 1 94 ? -0.101 -14.757 5.030 1.00 92.00 94 ARG A O 1
ATOM 750 N N . ILE A 1 95 ? 1.259 -14.308 3.291 1.00 90.94 95 ILE A N 1
ATOM 751 C CA . ILE A 1 95 ? 0.456 -14.957 2.254 1.00 90.94 95 ILE A CA 1
ATOM 752 C C . ILE A 1 95 ? 1.355 -15.987 1.568 1.00 90.94 95 ILE A C 1
ATOM 754 O O . ILE A 1 95 ? 2.432 -15.625 1.088 1.00 90.94 95 ILE A O 1
ATOM 758 N N . LEU A 1 96 ? 0.941 -17.253 1.528 1.00 91.62 96 LEU A N 1
ATOM 759 C CA . LEU A 1 96 ? 1.614 -18.294 0.750 1.00 91.62 96 LEU A CA 1
ATOM 760 C C . LEU A 1 96 ? 0.890 -18.445 -0.586 1.00 91.62 96 LEU A C 1
ATOM 762 O O . LEU A 1 96 ? -0.260 -18.882 -0.621 1.00 91.62 96 LEU A O 1
ATOM 766 N N . LEU A 1 97 ? 1.558 -18.091 -1.679 1.00 87.06 97 LEU A N 1
ATOM 767 C CA . LEU A 1 97 ? 1.005 -18.158 -3.028 1.00 87.06 97 LEU A CA 1
ATOM 768 C C . LEU A 1 97 ? 2.014 -18.843 -3.950 1.00 87.06 97 LEU A C 1
ATOM 770 O O . LEU A 1 97 ? 3.149 -18.391 -4.050 1.00 87.06 97 LEU A O 1
ATOM 774 N N . ALA A 1 98 ? 1.595 -19.916 -4.630 1.00 87.81 98 ALA A N 1
ATOM 775 C CA . ALA A 1 98 ? 2.444 -20.671 -5.561 1.00 87.81 98 ALA A CA 1
ATOM 776 C C . ALA A 1 98 ? 3.805 -21.084 -4.953 1.00 87.81 98 ALA A C 1
ATOM 778 O O . ALA A 1 98 ? 4.849 -20.905 -5.572 1.00 87.81 98 ALA A O 1
ATOM 779 N N . ASP A 1 99 ? 3.773 -21.612 -3.724 1.00 86.06 99 ASP A N 1
ATOM 780 C CA . ASP A 1 99 ? 4.943 -22.019 -2.927 1.00 86.06 99 ASP A CA 1
ATOM 781 C C . ASP A 1 99 ? 5.919 -20.885 -2.541 1.00 86.06 99 ASP A C 1
ATOM 783 O O . ASP A 1 99 ? 6.985 -21.143 -1.976 1.00 86.06 99 ASP A O 1
ATOM 787 N N . GLU A 1 100 ? 5.543 -19.621 -2.758 1.00 89.12 100 GLU A N 1
ATOM 788 C CA . GLU A 1 100 ? 6.314 -18.449 -2.344 1.00 89.12 100 GLU A CA 1
ATOM 789 C C . GLU A 1 100 ? 5.600 -17.638 -1.256 1.00 89.12 100 GLU A C 1
ATOM 791 O O . GLU A 1 100 ? 4.383 -17.442 -1.264 1.00 89.12 100 GLU A O 1
ATOM 796 N N . TRP A 1 101 ? 6.383 -17.132 -0.300 1.00 88.56 101 TRP A N 1
ATOM 797 C CA . TRP A 1 101 ? 5.872 -16.266 0.759 1.00 88.56 101 TRP A CA 1
ATOM 798 C C . TRP A 1 101 ? 5.902 -14.799 0.341 1.00 88.56 101 TRP A C 1
ATOM 800 O O . TRP A 1 101 ? 6.970 -14.201 0.198 1.00 88.56 101 TRP A O 1
ATOM 810 N N . ILE A 1 102 ? 4.723 -14.189 0.282 1.00 88.62 102 ILE A N 1
ATOM 811 C CA . ILE A 1 102 ? 4.544 -12.741 0.196 1.00 88.62 102 ILE A CA 1
ATOM 812 C C . ILE A 1 102 ? 4.320 -12.207 1.614 1.00 88.62 102 ILE A C 1
ATOM 814 O O . ILE A 1 102 ? 3.616 -12.808 2.425 1.00 88.62 102 ILE A O 1
ATOM 818 N N . SER A 1 103 ? 4.968 -11.088 1.944 1.00 88.88 103 SER A N 1
ATOM 819 C CA . SER A 1 103 ? 4.862 -10.451 3.262 1.00 88.88 103 SER A CA 1
ATOM 820 C C . SER A 1 103 ? 4.511 -8.981 3.135 1.00 88.88 103 SER A C 1
ATOM 822 O O . SER A 1 103 ? 5.227 -8.236 2.465 1.00 88.88 103 SER A O 1
ATOM 824 N N . LEU A 1 104 ? 3.457 -8.559 3.828 1.00 87.25 104 LEU A N 1
ATOM 825 C CA . LEU A 1 104 ? 3.124 -7.152 4.010 1.00 87.25 104 LEU A CA 1
ATOM 826 C C . LEU A 1 104 ? 3.445 -6.760 5.459 1.00 87.25 104 LEU A C 1
ATOM 828 O O . LEU A 1 104 ? 2.892 -7.363 6.383 1.00 87.25 104 LEU A O 1
ATOM 832 N N . PRO A 1 105 ? 4.341 -5.783 5.686 1.00 88.00 105 PRO A N 1
ATOM 833 C CA . PRO A 1 105 ? 4.616 -5.280 7.026 1.00 88.00 105 PRO A CA 1
ATOM 834 C C . PRO A 1 105 ? 3.349 -4.758 7.700 1.00 88.00 105 PRO A C 1
ATOM 836 O O . PRO A 1 105 ? 2.443 -4.275 7.017 1.00 88.00 105 PRO A O 1
ATOM 839 N N . GLN A 1 106 ? 3.322 -4.792 9.034 1.00 88.06 106 GLN A N 1
ATOM 840 C CA . GLN A 1 106 ? 2.233 -4.195 9.803 1.00 88.06 106 GLN A CA 1
ATOM 841 C C . GLN A 1 106 ? 1.997 -2.742 9.339 1.00 88.06 106 GLN A C 1
ATOM 843 O O . GLN A 1 106 ? 2.937 -1.936 9.363 1.00 88.06 106 GLN A O 1
ATOM 848 N N . PRO A 1 107 ? 0.777 -2.389 8.900 1.00 87.94 107 PRO A N 1
ATOM 849 C CA . PRO A 1 107 ? 0.494 -1.053 8.417 1.00 87.94 107 PRO A CA 1
ATOM 850 C C . PRO A 1 107 ? 0.520 -0.054 9.572 1.00 87.94 107 PRO A C 1
ATOM 852 O O . PRO A 1 107 ? 0.182 -0.357 10.717 1.00 87.94 107 PRO A O 1
ATOM 855 N N . VAL A 1 108 ? 0.910 1.168 9.234 1.00 88.81 108 VAL A N 1
ATOM 856 C CA . VAL A 1 108 ? 0.934 2.314 10.141 1.00 88.81 108 VAL A CA 1
ATOM 857 C C . VAL A 1 108 ? 0.067 3.416 9.556 1.00 88.81 108 VAL A C 1
ATOM 859 O O . VAL A 1 108 ? 0.072 3.631 8.343 1.00 88.81 108 VAL A O 1
ATOM 862 N N . ALA A 1 109 ? -0.653 4.130 10.416 1.00 90.75 109 ALA A N 1
ATOM 863 C CA . ALA A 1 109 ? -1.499 5.241 10.007 1.00 90.75 109 ALA A CA 1
ATOM 864 C C . ALA A 1 109 ? -0.945 6.563 10.547 1.00 90.75 109 ALA A C 1
ATOM 866 O O . ALA A 1 109 ? -0.483 6.659 11.686 1.00 90.75 109 ALA A O 1
ATOM 867 N N . TYR A 1 110 ? -0.989 7.597 9.717 1.00 90.50 110 TYR A N 1
ATOM 868 C CA . TYR A 1 110 ? -0.589 8.947 10.084 1.00 90.50 110 TYR A CA 1
ATOM 869 C C . TYR A 1 110 ? -1.332 9.966 9.227 1.00 90.50 110 TYR A C 1
ATOM 871 O O . TYR A 1 110 ? -1.836 9.645 8.151 1.00 90.50 110 TYR A O 1
ATOM 879 N N . GLN A 1 111 ? -1.372 11.204 9.702 1.00 90.81 111 GLN A N 1
ATOM 880 C CA . GLN A 1 111 ? -1.945 12.339 8.986 1.00 90.81 111 GLN A CA 1
ATOM 881 C C . GLN A 1 111 ? -0.915 13.457 8.846 1.00 90.81 111 GLN A C 1
ATOM 883 O O . GLN A 1 111 ? 0.103 13.466 9.539 1.00 90.81 111 GLN A O 1
ATOM 888 N N . PHE A 1 112 ? -1.191 14.406 7.960 1.00 87.44 112 PHE A N 1
ATOM 889 C CA . PHE A 1 112 ? -0.428 15.644 7.868 1.00 87.44 112 PHE A CA 1
ATOM 890 C C . PHE A 1 112 ? -1.202 16.767 8.555 1.00 87.44 112 PHE A C 1
ATOM 892 O O . PHE A 1 112 ? -2.415 16.881 8.374 1.00 87.44 112 PHE A O 1
ATOM 899 N N . ASP A 1 113 ? -0.515 17.583 9.350 1.00 86.25 113 ASP A N 1
ATOM 900 C CA . ASP A 1 113 ? -1.085 18.833 9.852 1.00 86.25 113 ASP A CA 1
ATOM 901 C C . ASP A 1 113 ? -1.086 19.933 8.772 1.00 86.25 113 ASP A C 1
ATOM 903 O O . ASP A 1 113 ? -0.632 19.738 7.642 1.00 86.25 113 ASP A O 1
ATOM 907 N N . SER A 1 114 ? -1.585 21.122 9.120 1.00 86.31 114 SER A N 1
ATOM 908 C CA . SER A 1 114 ? -1.613 22.280 8.214 1.00 86.31 114 SER A CA 1
ATOM 909 C C . SER A 1 114 ? -0.227 22.798 7.807 1.00 86.31 114 SER A C 1
ATOM 911 O O . SER A 1 114 ? -0.132 23.639 6.914 1.00 86.31 114 SER A O 1
ATOM 913 N N . LEU A 1 115 ? 0.839 22.315 8.447 1.00 89.62 115 LEU A N 1
ATOM 914 C CA . LEU A 1 115 ? 2.232 22.671 8.198 1.00 89.62 115 LEU A CA 1
ATOM 915 C C . LEU A 1 115 ? 3.004 21.534 7.501 1.00 89.62 115 LEU A C 1
ATOM 917 O O . LEU A 1 115 ? 4.226 21.616 7.387 1.00 89.62 115 LEU A O 1
ATOM 921 N N . ASN A 1 116 ? 2.310 20.499 7.007 1.00 84.06 116 ASN A N 1
ATOM 922 C CA . ASN A 1 116 ? 2.882 19.289 6.405 1.00 84.06 116 ASN A CA 1
ATOM 923 C C . ASN A 1 116 ? 3.773 18.462 7.353 1.00 84.06 116 ASN A C 1
ATOM 925 O O . ASN A 1 116 ? 4.632 17.698 6.903 1.00 84.06 116 ASN A O 1
ATOM 929 N N . THR A 1 117 ? 3.554 18.562 8.661 1.00 89.25 117 THR A N 1
ATOM 930 C CA . THR A 1 117 ? 4.198 17.697 9.654 1.00 89.25 117 THR A CA 1
ATOM 931 C C . THR A 1 117 ? 3.426 16.390 9.780 1.00 89.25 117 THR A C 1
ATOM 933 O O . THR A 1 117 ? 2.196 16.387 9.825 1.00 89.25 117 THR A O 1
ATOM 936 N N . ILE A 1 118 ? 4.144 15.267 9.864 1.00 88.31 118 ILE A N 1
ATOM 937 C CA . ILE A 1 118 ? 3.542 13.953 10.110 1.00 88.31 118 ILE A CA 1
ATOM 938 C C . ILE A 1 118 ? 3.087 13.871 11.571 1.00 88.31 118 ILE A C 1
ATOM 940 O O . ILE A 1 118 ? 3.900 13.962 12.490 1.00 88.31 118 ILE A O 1
ATOM 944 N N . LEU A 1 119 ? 1.796 13.627 11.769 1.00 89.75 119 LEU A N 1
ATOM 945 C CA . LEU A 1 119 ? 1.189 13.285 13.049 1.00 89.75 119 LEU A CA 1
ATOM 946 C C . LEU A 1 119 ? 0.832 11.788 13.039 1.00 89.75 119 LEU A C 1
ATOM 948 O O . LEU A 1 119 ? -0.104 11.400 12.330 1.00 89.75 119 LEU A O 1
ATOM 952 N N . PRO A 1 120 ? 1.556 10.926 13.778 1.00 89.75 120 PRO A N 1
ATOM 953 C CA . PRO A 1 120 ? 1.238 9.504 13.844 1.00 89.75 120 PRO A CA 1
ATOM 954 C C . PRO A 1 120 ? -0.107 9.292 14.541 1.00 89.75 120 PRO A C 1
ATOM 956 O O . PRO A 1 120 ? -0.408 9.939 15.546 1.00 89.75 120 PRO A O 1
ATOM 959 N N . LEU A 1 121 ? -0.911 8.371 14.018 1.00 87.75 121 LEU A N 1
ATOM 960 C CA . LEU A 1 121 ? -2.153 7.956 14.655 1.00 87.75 121 LEU A CA 1
ATOM 961 C C . LEU A 1 121 ? -1.860 6.757 15.561 1.00 87.75 121 LEU A C 1
ATOM 963 O O . LEU A 1 121 ? -1.138 5.842 15.170 1.00 87.75 121 LEU A O 1
ATOM 967 N N . LEU A 1 122 ? -2.450 6.733 16.760 1.00 84.19 122 LEU A N 1
ATOM 968 C CA . LEU A 1 122 ? -2.427 5.569 17.662 1.00 84.19 122 LEU A CA 1
ATOM 969 C C . LEU A 1 122 ? -3.412 4.489 17.185 1.00 84.19 122 LEU A C 1
ATOM 971 O O . LEU A 1 122 ? -4.238 3.994 17.947 1.00 84.19 122 LEU A O 1
ATOM 975 N N . TRP A 1 123 ? -3.370 4.192 15.891 1.00 85.12 123 TRP A N 1
ATOM 976 C CA . TRP A 1 123 ? -4.179 3.166 15.262 1.00 85.12 123 TRP A CA 1
ATOM 977 C C . TRP A 1 123 ? -3.355 1.891 15.133 1.00 85.12 123 TRP A C 1
ATOM 979 O O . TRP A 1 123 ? -2.195 1.929 14.718 1.00 85.12 123 TRP A O 1
ATOM 989 N N . THR A 1 124 ? -3.985 0.770 15.458 1.00 79.19 124 THR A N 1
ATOM 990 C CA . THR A 1 124 ? -3.424 -0.564 15.275 1.00 79.19 124 THR A CA 1
ATOM 991 C C . THR A 1 124 ? -4.321 -1.310 14.307 1.00 79.19 124 THR A C 1
ATOM 993 O O . THR A 1 124 ? -5.543 -1.232 14.414 1.00 79.19 124 THR A O 1
ATOM 996 N N . VAL A 1 125 ? -3.709 -2.026 13.371 1.00 79.19 125 VAL A N 1
ATOM 997 C CA . VAL A 1 125 ? -4.442 -2.903 12.465 1.00 79.19 125 VAL A CA 1
ATOM 998 C C . VAL A 1 125 ? -5.113 -4.032 13.234 1.00 79.19 125 VAL A C 1
ATOM 1000 O O . VAL A 1 125 ? -4.515 -4.635 14.125 1.00 79.19 125 VAL A O 1
ATOM 1003 N N . GLU A 1 126 ? -6.338 -4.338 12.846 1.00 79.31 126 GLU A N 1
ATOM 1004 C CA . GLU A 1 126 ? -7.022 -5.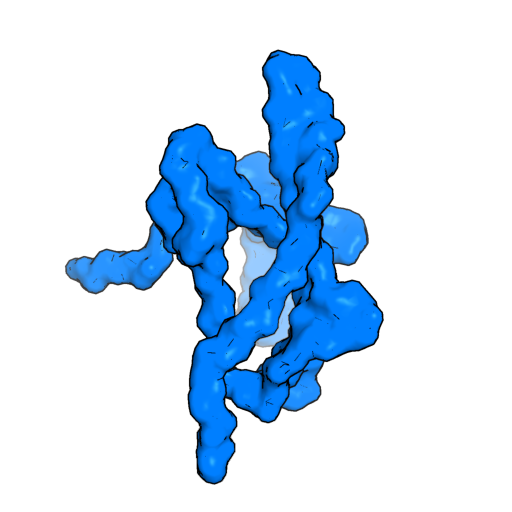562 13.224 1.00 79.31 126 GLU A CA 1
ATOM 1005 C C . GLU A 1 126 ? -7.304 -6.326 11.934 1.00 79.31 126 GLU A C 1
ATOM 1007 O O . GLU A 1 126 ? -7.857 -5.770 10.987 1.00 79.31 126 GLU A O 1
ATOM 1012 N N . TYR A 1 127 ? -6.842 -7.573 11.868 1.00 77.25 127 TYR A N 1
ATOM 1013 C CA . TYR A 1 127 ? -7.093 -8.444 10.728 1.00 77.25 127 TYR A CA 1
ATOM 1014 C C . TYR A 1 127 ? -8.222 -9.395 11.104 1.00 77.25 127 TYR A C 1
ATOM 1016 O O . TYR A 1 127 ? -8.054 -10.234 11.989 1.00 77.25 127 TYR A O 1
ATOM 1024 N N . GLU A 1 128 ? -9.356 -9.278 10.421 1.00 74.75 128 GLU A N 1
ATOM 1025 C CA . GLU A 1 128 ? -10.471 -10.207 10.565 1.00 74.75 128 GLU A CA 1
ATOM 1026 C C . GLU A 1 128 ? -10.533 -11.094 9.312 1.00 74.75 128 GLU A C 1
ATOM 1028 O O . GLU A 1 128 ? -10.853 -10.597 8.230 1.00 74.75 128 GLU A O 1
ATOM 1033 N N . PRO A 1 129 ? -10.180 -12.390 9.396 1.00 68.75 129 PRO A N 1
ATOM 1034 C CA . PRO A 1 129 ? -10.276 -13.276 8.245 1.00 68.75 129 PRO A CA 1
ATOM 1035 C C . PRO A 1 129 ? -11.752 -13.515 7.906 1.00 68.75 129 PRO A C 1
ATOM 1037 O O . PRO A 1 129 ? -12.463 -14.204 8.635 1.00 68.75 129 PRO A O 1
ATOM 1040 N N . GLN A 1 130 ? -12.208 -12.971 6.780 1.00 64.12 130 GLN A N 1
ATOM 1041 C CA . GLN A 1 130 ? -13.538 -13.248 6.245 1.00 64.12 130 GLN A CA 1
ATOM 1042 C C . GLN A 1 130 ? -13.450 -14.443 5.287 1.00 64.12 130 GLN A C 1
ATOM 1044 O O . GLN A 1 130 ? -13.015 -14.320 4.146 1.00 64.12 130 GLN A O 1
ATOM 1049 N N . GLY A 1 131 ? -13.815 -15.637 5.764 1.00 59.97 131 GLY A N 1
ATOM 1050 C CA . GLY A 1 131 ? -13.853 -16.841 4.930 1.00 59.97 131 GLY A CA 1
ATOM 1051 C C . GLY A 1 131 ? -13.893 -18.143 5.726 1.00 59.97 131 GLY A C 1
ATOM 1052 O O . GLY A 1 131 ? -13.283 -18.276 6.783 1.00 59.97 131 GLY A O 1
ATOM 1053 N N . THR A 1 132 ? -14.625 -19.131 5.217 1.00 48.88 132 THR A N 1
ATOM 1054 C CA . THR A 1 132 ? -14.564 -20.509 5.724 1.00 48.88 132 THR A CA 1
ATOM 1055 C C . THR A 1 132 ? -13.318 -21.175 5.132 1.00 48.88 132 THR A C 1
ATOM 1057 O O . THR A 1 132 ? -13.120 -21.041 3.922 1.00 48.88 132 THR A O 1
ATOM 1060 N N . PRO A 1 133 ? -12.477 -21.889 5.905 1.00 46.72 133 PRO A N 1
ATOM 1061 C CA . PRO A 1 133 ? -11.402 -22.673 5.307 1.00 46.72 133 PRO A CA 1
ATOM 1062 C C . PRO A 1 133 ? -12.010 -23.634 4.280 1.00 46.72 133 PRO A C 1
ATOM 1064 O O . PRO A 1 133 ? -12.991 -24.324 4.577 1.00 46.72 133 PRO A O 1
ATOM 1067 N N . ALA A 1 134 ? -11.464 -23.632 3.062 1.00 48.41 134 ALA A N 1
ATOM 1068 C CA . ALA A 1 134 ? -11.830 -24.617 2.055 1.00 48.41 134 ALA A CA 1
ATOM 1069 C C . ALA A 1 134 ? -11.576 -26.010 2.650 1.00 48.41 134 ALA A C 1
ATOM 1071 O O . ALA A 1 134 ? -10.488 -26.284 3.157 1.00 48.41 134 ALA A O 1
ATOM 1072 N N . SER A 1 135 ? -12.636 -26.816 2.681 1.00 38.50 135 SER A N 1
ATOM 1073 C CA . SER A 1 135 ? -12.661 -28.168 3.251 1.00 38.50 135 SER A CA 1
ATOM 1074 C C . SER A 1 135 ? -11.852 -29.151 2.418 1.00 38.50 135 SER A C 1
ATOM 1076 O O . SER A 1 135 ? -11.863 -28.997 1.176 1.00 38.50 135 SER A O 1
#

Secondary structure (DSSP, 8-state):
-PPPSSPPPEEEEEEEEEEEE--GGG-TT-EEEEEEEEEEEEEEEETTEEEEEEEETTEEEEEEEEPTT--GGG------S-SEEEE-TTS-EEEEETTEEEEEPPP--EEE-TTS-EEE----------SPPP-

Radius of gyration: 18.49 Å; chains: 1; bounding box: 34×51×47 Å